Protein AF-A0A7S0CI35-F1 (afdb_monomer)

Organism: NCBI:txid420281

Mean predicted aligned error: 8.07 Å

Sequence (169 aa):
ALWGGDDVQGSVVACDFYNSGALMSLSDEDLTDILTKVLLPSAVPQFSQATLVDSWVAKYPGTVSWFSPGSYTSRPPLEGAGNILPNVKCAGDWVRMGDREHGAKGLCQERAFVSGLEAANSLMKSTKDQGEIVELAQVLPVREDEAQFKLGVEINKAVMKNVPRFWVR

Structure (mmCIF, N/CA/C/O backbone):
data_AF-A0A7S0CI35-F1
#
_entry.id   AF-A0A7S0CI35-F1
#
loop_
_atom_site.group_PDB
_atom_site.id
_atom_site.type_symbol
_atom_site.label_atom_id
_atom_site.label_alt_id
_atom_site.label_comp_id
_atom_site.label_asym_id
_atom_site.label_entity_id
_atom_site.label_seq_id
_atom_site.pdbx_PDB_ins_code
_atom_site.Cartn_x
_atom_site.Cartn_y
_atom_site.Cartn_z
_atom_site.occupancy
_atom_site.B_iso_or_equiv
_atom_site.auth_seq_id
_atom_site.auth_comp_id
_atom_site.auth_asym_id
_atom_site.auth_atom_id
_atom_site.pdbx_PDB_model_num
ATOM 1 N N . ALA A 1 1 ? 0.115 25.312 19.590 1.00 60.22 1 ALA A N 1
ATOM 2 C CA . ALA A 1 1 ? -0.700 24.195 20.118 1.00 60.22 1 ALA A CA 1
ATOM 3 C C . ALA A 1 1 ? -1.596 23.667 18.999 1.00 60.22 1 ALA A C 1
ATOM 5 O O . ALA A 1 1 ? -1.841 24.431 18.073 1.00 60.22 1 ALA A O 1
ATOM 6 N N . LEU A 1 2 ? -2.062 22.410 19.072 1.00 61.78 2 LEU A N 1
ATOM 7 C CA . LEU A 1 2 ? -2.890 21.751 18.039 1.00 61.78 2 LEU A CA 1
ATOM 8 C C . LEU A 1 2 ? -4.119 22.580 17.613 1.00 61.78 2 LEU A C 1
ATOM 10 O O . LEU A 1 2 ? -4.512 22.528 16.457 1.00 61.78 2 LEU A O 1
ATOM 14 N N . TRP A 1 3 ? -4.659 23.390 18.526 1.00 69.94 3 TRP A N 1
ATOM 15 C CA . TRP A 1 3 ? -5.901 24.147 18.341 1.00 69.94 3 TRP A CA 1
ATOM 16 C C . TRP A 1 3 ? -5.711 25.656 18.172 1.00 69.94 3 TRP A C 1
ATOM 18 O O . TRP A 1 3 ? -6.629 26.414 18.425 1.00 69.94 3 TRP A O 1
ATOM 28 N N . GLY A 1 4 ? -4.517 26.133 17.805 1.00 73.44 4 GLY A N 1
ATOM 29 C CA . GLY A 1 4 ? -4.339 27.531 17.370 1.00 73.44 4 GLY A CA 1
ATOM 30 C C . GLY A 1 4 ? -4.651 28.650 18.384 1.00 73.44 4 GLY A C 1
ATOM 31 O O . GLY A 1 4 ? -4.486 29.810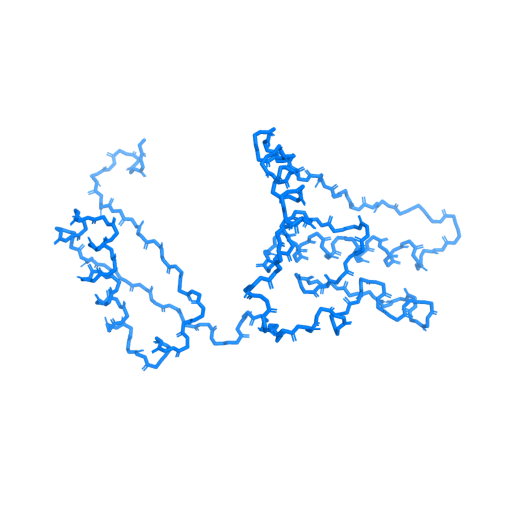 18.029 1.00 73.44 4 GLY A O 1
ATOM 32 N N . GLY A 1 5 ? -5.027 28.336 19.629 1.00 79.88 5 GLY A N 1
ATOM 33 C CA . GLY A 1 5 ? -5.494 29.308 20.628 1.00 79.88 5 GLY A CA 1
ATOM 34 C C . GLY A 1 5 ? -6.986 29.193 20.964 1.00 79.88 5 GLY A C 1
ATOM 35 O O . GLY A 1 5 ? -7.422 29.841 2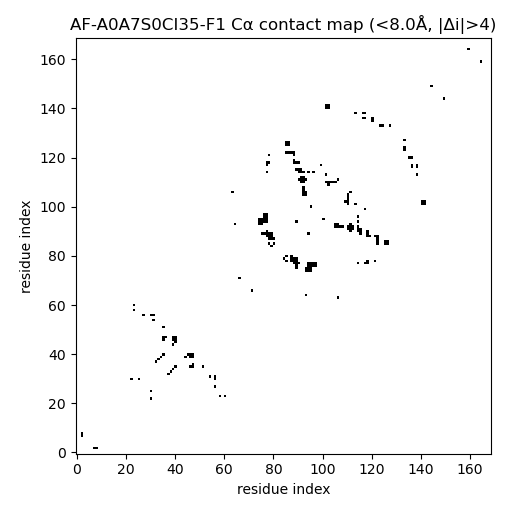1.910 1.00 79.88 5 GLY A O 1
ATOM 36 N N . ASP A 1 6 ? -7.725 28.347 20.244 1.00 79.81 6 ASP A N 1
ATOM 37 C CA . ASP A 1 6 ? -9.127 28.027 20.506 1.00 79.81 6 ASP A CA 1
ATOM 38 C C . ASP A 1 6 ? -9.283 26.963 21.603 1.00 79.81 6 ASP A C 1
ATOM 40 O O . ASP A 1 6 ? -8.341 26.232 21.946 1.00 79.81 6 ASP A O 1
ATOM 44 N N . ASP A 1 7 ? -10.505 26.854 22.130 1.00 81.50 7 ASP A N 1
ATOM 45 C CA . ASP A 1 7 ? -10.882 25.810 23.080 1.00 81.50 7 ASP A CA 1
ATOM 46 C C . ASP A 1 7 ? -10.648 24.421 22.477 1.00 81.50 7 ASP A C 1
ATOM 48 O O . ASP A 1 7 ? -10.981 24.157 21.319 1.00 81.50 7 ASP A O 1
ATOM 52 N N . VAL A 1 8 ? -10.094 23.509 23.279 1.00 79.06 8 VAL A N 1
ATOM 53 C CA . VAL A 1 8 ? -9.801 22.132 22.864 1.00 79.06 8 VAL A CA 1
ATOM 54 C C . VAL A 1 8 ? -11.080 21.446 22.383 1.00 79.06 8 VAL A C 1
ATOM 56 O O . VAL A 1 8 ? -11.951 21.117 23.181 1.00 79.06 8 VAL A O 1
ATOM 59 N N . GLN A 1 9 ? -11.157 21.174 21.080 1.00 75.88 9 GLN A N 1
ATOM 60 C CA . GLN A 1 9 ? -12.319 20.538 20.443 1.00 75.88 9 GLN A CA 1
ATOM 61 C C . GLN A 1 9 ? -12.296 18.999 20.524 1.00 75.88 9 GLN A C 1
ATOM 63 O O . GLN A 1 9 ? -13.171 18.330 19.984 1.00 75.88 9 GLN A O 1
ATOM 68 N N . GLY A 1 10 ? -11.288 18.416 21.184 1.00 84.75 10 GLY A N 1
ATOM 69 C CA . GLY A 1 10 ? -11.111 16.968 21.311 1.00 84.75 10 GLY A CA 1
ATOM 70 C C . GLY A 1 10 ? -9.898 16.456 20.539 1.00 84.75 10 GLY A C 1
ATOM 71 O O . GLY A 1 10 ? -8.809 17.023 20.627 1.00 84.75 10 GLY A O 1
ATOM 72 N N . SER A 1 11 ? -10.038 15.329 19.845 1.00 87.69 11 SER A N 1
ATOM 73 C CA . SER A 1 11 ? -8.985 14.722 19.021 1.00 87.69 11 SER A CA 1
ATOM 74 C C . SER A 1 11 ? -9.609 13.934 17.876 1.00 87.69 11 SER A C 1
ATOM 76 O O . SER A 1 11 ? -10.648 13.307 18.057 1.00 87.69 11 SER A O 1
ATOM 78 N N . VAL A 1 12 ? -8.956 13.948 16.714 1.00 90.44 12 VAL A N 1
ATOM 79 C CA . VAL A 1 12 ? -9.351 13.126 15.564 1.00 90.44 12 VAL A CA 1
ATOM 80 C C . VAL A 1 12 ? -8.559 11.827 15.604 1.00 90.44 12 VAL A C 1
ATOM 82 O O . VAL A 1 12 ? -7.332 11.846 15.704 1.00 90.44 12 VAL A O 1
ATOM 85 N N . VAL A 1 13 ? -9.264 10.702 15.517 1.00 92.19 13 VAL A N 1
ATOM 86 C CA . VAL A 1 13 ? -8.667 9.367 15.448 1.00 92.19 13 VAL A CA 1
ATOM 87 C C . VAL A 1 13 ? -8.934 8.795 14.061 1.00 92.19 13 VAL A C 1
ATOM 89 O O . VAL A 1 13 ? -10.082 8.713 13.638 1.00 92.19 13 VAL A O 1
ATOM 92 N N . ALA A 1 14 ? -7.872 8.394 13.365 1.00 93.31 14 ALA A N 1
ATOM 93 C CA . ALA A 1 14 ? -7.951 7.681 12.093 1.00 93.31 14 ALA A CA 1
ATOM 94 C C . ALA A 1 14 ? -7.507 6.230 12.300 1.00 93.31 14 ALA A C 1
ATOM 96 O O . ALA A 1 14 ? -6.500 5.978 12.966 1.00 93.31 14 ALA A O 1
ATOM 97 N N . CYS A 1 15 ? -8.263 5.276 11.759 1.00 92.81 15 CYS A N 1
ATOM 98 C CA . CYS A 1 15 ? -7.978 3.849 11.879 1.00 92.81 15 CYS A CA 1
ATOM 99 C C . CYS A 1 15 ? -8.227 3.141 10.549 1.00 92.81 15 CYS A C 1
ATOM 101 O O . CYS A 1 15 ? -9.323 3.225 9.997 1.00 92.81 15 CYS A O 1
ATOM 103 N N . ASP A 1 16 ? -7.224 2.392 10.093 1.00 92.06 16 ASP A N 1
ATOM 104 C CA . ASP A 1 16 ? -7.288 1.615 8.859 1.00 92.06 16 ASP A CA 1
ATOM 105 C C . ASP A 1 16 ? -7.420 0.123 9.171 1.00 92.06 16 ASP A C 1
ATOM 107 O O . ASP A 1 16 ? -6.578 -0.471 9.852 1.00 92.06 16 ASP A O 1
ATOM 111 N N . PHE A 1 17 ? -8.458 -0.508 8.622 1.00 90.69 17 PHE A N 1
ATOM 112 C CA . PHE A 1 17 ? -8.667 -1.949 8.724 1.00 90.69 17 PHE A CA 1
ATOM 113 C C . PHE A 1 17 ? -8.182 -2.659 7.459 1.00 90.69 17 PHE A C 1
ATOM 115 O O . PHE A 1 17 ? -8.864 -2.675 6.432 1.00 90.69 17 PHE A O 1
ATOM 122 N N . TYR A 1 18 ? -7.013 -3.294 7.546 1.00 86.94 18 TYR A N 1
ATOM 123 C CA . TYR A 1 18 ? -6.487 -4.160 6.489 1.00 86.94 18 TYR A CA 1
ATOM 124 C C . TYR A 1 18 ? -7.084 -5.566 6.584 1.00 86.94 18 TYR A C 1
ATOM 126 O O . TYR A 1 18 ? -7.393 -6.045 7.673 1.00 86.94 18 TYR A O 1
ATOM 134 N N . ASN A 1 19 ? -7.229 -6.244 5.440 1.00 85.00 19 ASN A N 1
ATOM 135 C CA . ASN A 1 19 ? -7.866 -7.566 5.363 1.00 85.00 19 ASN A CA 1
ATOM 136 C C . ASN A 1 19 ? -9.277 -7.592 6.000 1.00 85.00 19 ASN A C 1
ATOM 138 O O . ASN A 1 19 ? -9.681 -8.537 6.675 1.00 85.00 19 ASN A O 1
ATOM 142 N N . SER A 1 20 ? -10.040 -6.523 5.786 1.00 89.38 20 SER A N 1
ATOM 143 C CA . SER A 1 20 ? -11.314 -6.243 6.452 1.00 89.38 20 SER A CA 1
ATOM 144 C C . SER A 1 20 ? -12.511 -7.006 5.877 1.00 89.38 20 SER A C 1
ATOM 146 O O . SER A 1 20 ? -13.646 -6.597 6.087 1.00 89.38 20 SER A O 1
ATOM 148 N N . GLY A 1 21 ? -12.306 -8.131 5.182 1.00 89.31 21 GLY A N 1
ATOM 149 C CA . GLY A 1 21 ? -13.375 -8.850 4.473 1.00 89.31 21 GLY A CA 1
ATOM 150 C C . GLY A 1 21 ? -14.595 -9.183 5.344 1.00 89.31 21 GLY A C 1
ATOM 151 O O . GLY A 1 21 ? -15.723 -9.031 4.889 1.00 89.31 21 GLY A O 1
ATOM 152 N N . ALA A 1 22 ? -14.377 -9.544 6.613 1.00 90.69 22 ALA A N 1
ATOM 153 C CA . ALA A 1 22 ? -15.449 -9.813 7.579 1.00 90.69 22 ALA A CA 1
ATOM 154 C C . ALA A 1 22 ? -16.182 -8.549 8.078 1.00 90.69 22 ALA A C 1
ATOM 156 O O . ALA A 1 22 ? -17.296 -8.643 8.581 1.00 90.69 22 ALA A O 1
ATOM 157 N N . LEU A 1 23 ? -15.559 -7.377 7.948 1.00 93.25 23 LEU A N 1
ATOM 158 C CA . LEU A 1 23 ? -16.101 -6.081 8.359 1.00 93.25 23 LEU A CA 1
ATOM 159 C C . LEU A 1 23 ? -16.878 -5.394 7.224 1.00 93.25 23 LEU A C 1
ATOM 161 O O . LEU A 1 23 ? -17.750 -4.572 7.483 1.00 93.25 23 LEU A O 1
ATOM 165 N N . MET A 1 24 ? -16.595 -5.734 5.961 1.00 92.75 24 MET A N 1
ATOM 166 C CA . MET A 1 24 ? -17.145 -5.031 4.790 1.00 92.75 24 MET A CA 1
ATOM 167 C C . MET A 1 24 ? -18.674 -5.076 4.686 1.00 92.75 24 MET A C 1
ATOM 169 O O . MET A 1 24 ? -19.264 -4.166 4.106 1.00 92.75 24 MET A O 1
ATOM 173 N N . SER A 1 25 ? -19.315 -6.116 5.226 1.00 94.69 25 SER A N 1
ATOM 174 C CA . SER A 1 25 ? -20.775 -6.272 5.212 1.00 94.69 25 SER A CA 1
ATOM 175 C C . SER A 1 25 ? -21.490 -5.558 6.359 1.00 94.69 25 SER A C 1
ATOM 177 O O . SER A 1 25 ? -22.717 -5.523 6.364 1.00 94.69 25 SER A O 1
ATOM 179 N N . LEU A 1 26 ? -20.754 -5.041 7.345 1.00 96.88 26 LEU A N 1
ATOM 180 C CA . LEU A 1 26 ? -21.334 -4.376 8.509 1.00 96.88 26 LEU A CA 1
ATOM 181 C C . LEU A 1 26 ? -21.799 -2.961 8.159 1.00 96.88 26 LEU A C 1
ATOM 183 O O . LEU A 1 26 ? -21.309 -2.350 7.202 1.00 96.88 26 LEU A O 1
ATOM 187 N N . SER A 1 27 ? -22.747 -2.435 8.934 1.00 97.56 27 SER A N 1
ATOM 188 C CA . SER A 1 27 ? -23.160 -1.037 8.813 1.00 97.56 27 SER A CA 1
ATOM 189 C C . SER A 1 27 ? -22.042 -0.098 9.284 1.00 97.56 27 SER A C 1
ATOM 191 O O . SER A 1 27 ? -21.119 -0.507 9.988 1.00 97.56 27 SER A O 1
ATOM 193 N N . ASP A 1 28 ? -22.091 1.169 8.877 1.00 97.69 28 ASP A N 1
ATOM 194 C CA . ASP A 1 28 ? -21.100 2.155 9.330 1.00 97.69 28 ASP A CA 1
ATOM 195 C C . ASP A 1 28 ? -21.207 2.400 10.846 1.00 97.69 28 ASP A C 1
ATOM 197 O O . ASP A 1 28 ? -20.192 2.624 11.505 1.00 97.69 28 ASP A O 1
ATOM 201 N N . GLU A 1 29 ? -22.413 2.267 11.410 1.00 97.25 29 GLU A N 1
ATOM 202 C CA . GLU A 1 29 ? -22.670 2.320 12.852 1.00 97.25 29 GLU A CA 1
ATOM 203 C C . GLU A 1 29 ? -21.999 1.149 13.581 1.00 97.25 29 GLU A C 1
ATOM 205 O O . GLU A 1 29 ? -21.221 1.379 14.502 1.00 97.25 29 GLU A O 1
ATOM 210 N N . ASP A 1 30 ? -22.190 -0.090 13.113 1.00 97.44 30 ASP A N 1
ATOM 211 C CA . ASP A 1 30 ? -21.546 -1.273 13.705 1.00 97.44 30 ASP A CA 1
ATOM 212 C C . ASP A 1 30 ? -20.015 -1.168 13.664 1.00 97.44 30 ASP A C 1
ATOM 214 O O . ASP A 1 30 ? -19.327 -1.531 14.619 1.00 97.44 30 ASP A O 1
ATOM 218 N N . LEU A 1 31 ? -19.458 -0.665 12.558 1.00 97.19 31 LEU A N 1
ATOM 219 C CA . LEU A 1 31 ? -18.012 -0.472 12.417 1.00 97.19 31 LEU A CA 1
ATOM 220 C C . LEU A 1 31 ? -17.483 0.568 13.399 1.00 97.19 31 LEU A C 1
ATOM 222 O O . LEU A 1 31 ? -16.441 0.365 14.028 1.00 97.19 31 LEU A O 1
ATOM 226 N N . THR A 1 32 ? -18.217 1.664 13.540 1.00 97.00 32 THR A N 1
ATOM 227 C CA . THR A 1 32 ? -17.893 2.738 14.471 1.00 97.00 32 THR A CA 1
ATOM 228 C C . THR A 1 32 ? -17.991 2.253 15.916 1.00 97.00 32 THR A C 1
ATOM 230 O O . THR A 1 32 ? -17.107 2.542 16.724 1.00 97.00 32 THR A O 1
ATOM 233 N N . ASP A 1 33 ? -18.993 1.442 16.239 1.00 96.50 33 ASP A N 1
ATOM 234 C CA . ASP A 1 33 ? -19.166 0.821 17.549 1.00 96.50 33 ASP A CA 1
ATOM 235 C C . ASP A 1 33 ? -18.050 -0.172 17.871 1.00 96.50 33 ASP A C 1
ATOM 237 O O . ASP A 1 33 ? -17.468 -0.119 18.954 1.00 96.50 33 ASP A O 1
ATOM 241 N N . ILE A 1 34 ? -17.686 -1.044 16.930 1.00 96.19 34 ILE A N 1
ATOM 242 C CA . ILE A 1 34 ? -16.548 -1.957 17.091 1.00 96.19 34 ILE A CA 1
ATOM 243 C C . ILE A 1 34 ? -15.269 -1.163 17.366 1.00 96.19 34 ILE A C 1
ATOM 245 O O . ILE A 1 34 ? -14.520 -1.491 18.291 1.00 96.19 34 ILE A O 1
ATOM 249 N N . LEU A 1 35 ? -15.016 -0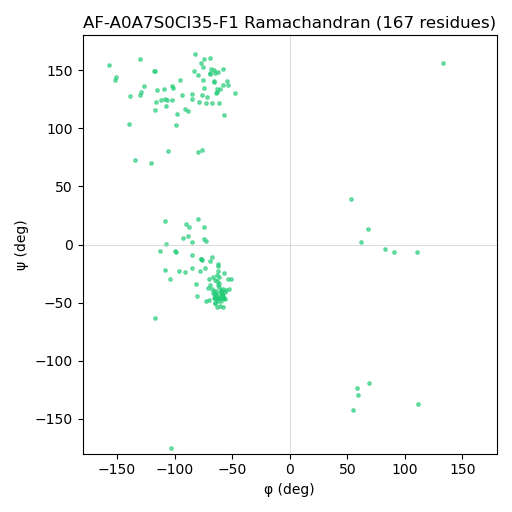.098 16.602 1.00 95.81 35 LEU A N 1
ATOM 250 C CA . LEU A 1 35 ? -13.831 0.728 16.794 1.00 95.81 35 LEU A CA 1
ATOM 251 C C . LEU A 1 35 ? -13.837 1.408 18.171 1.00 95.81 35 LEU A C 1
ATOM 253 O O . LEU A 1 35 ? -12.879 1.270 18.931 1.00 95.81 35 LEU A O 1
ATOM 257 N N . THR A 1 36 ? -14.912 2.122 18.501 1.00 95.88 36 THR A N 1
ATOM 258 C CA . THR A 1 36 ? -14.973 3.018 19.667 1.00 95.88 36 THR A CA 1
ATOM 259 C C . THR A 1 36 ? -15.261 2.302 20.981 1.00 95.88 36 THR A C 1
ATOM 261 O O . THR A 1 36 ? -14.718 2.694 22.012 1.00 95.88 36 THR A O 1
ATOM 264 N N . LYS A 1 37 ? -16.067 1.236 20.969 1.00 96.31 37 LYS A N 1
ATOM 265 C CA . LYS A 1 37 ? -16.490 0.515 22.181 1.00 96.31 37 LYS A CA 1
ATOM 266 C C . LYS A 1 37 ? -15.626 -0.706 22.481 1.00 96.31 37 LYS A C 1
ATOM 268 O O . LYS A 1 37 ? -15.582 -1.135 23.631 1.00 96.31 37 LYS A O 1
ATOM 273 N N . VAL A 1 38 ? -14.938 -1.266 21.480 1.00 96.06 38 VAL A N 1
ATOM 274 C CA . VAL A 1 38 ? -14.157 -2.504 21.643 1.00 96.06 38 VAL A CA 1
ATOM 275 C C . VAL A 1 38 ? -12.674 -2.271 21.393 1.00 96.06 38 VAL A C 1
ATOM 277 O O . VAL A 1 38 ? -11.866 -2.440 22.306 1.00 96.06 38 VAL A O 1
ATOM 280 N N . LEU A 1 39 ? -12.291 -1.886 20.176 1.00 95.94 39 LEU A N 1
ATOM 281 C CA . LEU A 1 39 ? -10.888 -1.913 19.760 1.00 95.94 39 LEU A CA 1
ATOM 282 C C . LEU A 1 39 ? -10.050 -0.812 20.410 1.00 95.94 39 LEU A C 1
ATOM 284 O O . LEU A 1 39 ? -8.993 -1.109 20.969 1.00 95.94 39 LEU A O 1
ATOM 288 N N . LEU A 1 40 ? -10.523 0.437 20.387 1.00 96.19 40 LEU A N 1
ATOM 289 C CA . LEU A 1 40 ? -9.804 1.557 20.996 1.00 96.19 40 LEU A CA 1
ATOM 290 C C . LEU A 1 40 ? -9.640 1.380 22.515 1.00 96.19 40 LEU A C 1
ATOM 292 O O . LEU A 1 40 ? -8.500 1.467 22.974 1.00 96.19 40 LEU A O 1
ATOM 296 N N . PRO A 1 41 ? -10.687 1.042 23.299 1.00 96.94 41 PRO A N 1
ATOM 297 C CA . PRO A 1 41 ? -10.526 0.771 24.728 1.00 96.94 41 PRO A CA 1
ATOM 298 C C . PRO A 1 41 ? -9.633 -0.440 25.026 1.00 96.94 41 PRO A C 1
ATOM 300 O O . PRO A 1 41 ? -8.937 -0.450 26.037 1.00 96.94 41 PRO A O 1
ATOM 303 N N . SER A 1 42 ? -9.617 -1.454 24.152 1.00 96.88 42 SER A N 1
ATOM 304 C CA . SER A 1 42 ? -8.736 -2.620 24.321 1.00 96.88 42 SER A CA 1
ATOM 305 C C . SER A 1 42 ? -7.260 -2.273 24.114 1.00 96.88 42 SER A C 1
ATOM 307 O O . SER A 1 42 ? -6.400 -2.842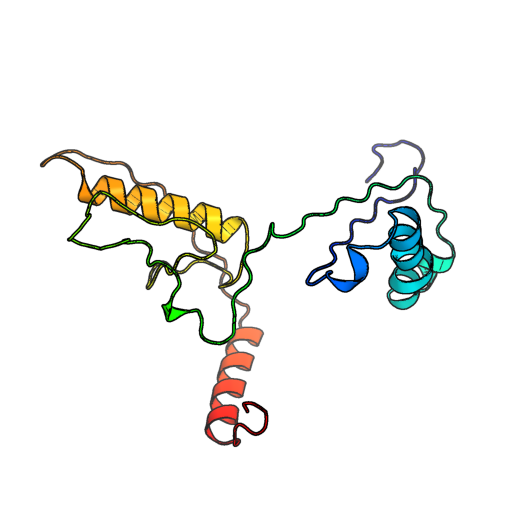 24.782 1.00 96.88 42 SER A O 1
ATOM 309 N N . ALA A 1 43 ? -6.954 -1.352 23.195 1.00 95.31 43 ALA A N 1
ATOM 310 C CA . ALA A 1 43 ? -5.589 -0.901 22.939 1.00 95.31 43 ALA A CA 1
ATOM 311 C C . ALA A 1 43 ? -5.118 0.138 23.970 1.00 95.31 43 ALA A C 1
ATOM 313 O O . ALA A 1 43 ? -3.992 0.061 24.461 1.00 95.31 43 ALA A O 1
ATOM 314 N N . VAL A 1 44 ? -5.977 1.107 24.296 1.00 95.88 44 VAL A N 1
ATOM 315 C CA . VAL A 1 44 ? -5.717 2.177 25.265 1.00 95.88 44 VAL A CA 1
ATOM 316 C C . VAL A 1 44 ? -6.989 2.401 26.101 1.00 95.88 44 VAL A C 1
ATOM 318 O O . VAL A 1 44 ? -7.929 3.043 25.623 1.00 95.88 44 VAL A O 1
ATOM 321 N N . PRO A 1 45 ? -7.036 1.915 27.360 1.00 97.06 45 PRO A N 1
ATOM 322 C CA . PRO A 1 45 ? -8.254 1.901 28.182 1.00 97.06 45 PRO A CA 1
ATOM 323 C C . PRO A 1 45 ? -8.963 3.248 28.346 1.00 97.06 45 PRO A C 1
ATOM 325 O O . PRO A 1 45 ? -10.181 3.293 28.478 1.00 97.06 45 PRO A O 1
ATOM 328 N N . GLN A 1 46 ? -8.229 4.359 28.300 1.00 95.12 46 GLN A N 1
ATOM 329 C CA . GLN A 1 46 ? -8.764 5.713 28.444 1.00 95.12 46 GLN A CA 1
ATOM 330 C C . GLN A 1 46 ? -9.765 6.089 27.341 1.00 95.12 46 GLN A C 1
ATOM 332 O O . GLN A 1 46 ? -10.623 6.939 27.579 1.00 95.12 46 GLN A O 1
ATOM 337 N N . PHE A 1 47 ? -9.721 5.435 26.173 1.00 95.31 47 PHE A N 1
ATOM 338 C CA . PHE A 1 47 ? -10.738 5.637 25.136 1.00 95.31 47 PHE A CA 1
ATOM 339 C C . PHE A 1 47 ? -12.140 5.222 25.582 1.00 95.31 47 PHE A C 1
ATOM 341 O O . PHE A 1 47 ? -13.105 5.716 25.011 1.00 95.31 47 PHE A O 1
ATOM 348 N N . SER A 1 48 ? -12.287 4.410 26.637 1.00 95.38 48 SER A N 1
ATOM 349 C CA . SER A 1 48 ? -13.606 4.089 27.196 1.00 95.38 48 SER A CA 1
ATOM 350 C C . SER A 1 48 ? -14.350 5.315 27.744 1.00 95.38 48 SER A C 1
ATOM 352 O O . SER A 1 48 ? -15.542 5.226 28.014 1.00 95.38 48 SER A O 1
ATOM 354 N N . GLN A 1 49 ? -13.641 6.424 27.985 1.00 94.19 49 GLN A N 1
ATOM 355 C CA . GLN A 1 49 ? -14.197 7.687 28.481 1.00 94.19 49 GLN A CA 1
ATOM 356 C C . GLN A 1 49 ? -14.423 8.707 27.355 1.00 94.19 49 GLN A C 1
ATOM 358 O O . GLN A 1 49 ? -14.941 9.795 27.604 1.00 94.19 49 GLN A O 1
ATOM 363 N N . ALA A 1 50 ? -13.998 8.398 26.126 1.00 93.00 50 ALA A N 1
ATOM 364 C CA . ALA A 1 50 ? -14.163 9.294 24.993 1.00 93.00 50 ALA A CA 1
ATOM 365 C C . ALA A 1 50 ? -15.622 9.291 24.517 1.00 93.00 50 ALA A C 1
ATOM 367 O O . ALA A 1 50 ? -16.280 8.253 24.478 1.00 93.00 50 ALA A O 1
ATOM 368 N N . THR A 1 51 ? -16.120 10.463 24.126 1.00 92.50 51 THR A N 1
ATOM 369 C CA . THR A 1 51 ? -17.428 10.604 23.477 1.00 92.50 51 THR A CA 1
ATOM 370 C C . THR A 1 51 ? -17.211 10.796 21.985 1.00 92.50 51 THR A C 1
ATOM 372 O O . THR A 1 51 ? -16.483 11.702 21.579 1.00 92.50 51 THR A O 1
ATOM 375 N N . LEU A 1 52 ? -17.831 9.944 21.171 1.00 92.88 52 LEU A N 1
ATOM 376 C CA . LEU A 1 52 ? -17.841 10.122 19.726 1.00 92.88 52 LEU A CA 1
ATOM 377 C C . LEU A 1 52 ? -18.777 11.281 19.371 1.00 92.88 52 LEU A C 1
ATOM 379 O O . LEU A 1 52 ? -19.958 11.245 19.706 1.00 92.88 52 LEU A O 1
ATOM 383 N N . VAL A 1 53 ? -18.235 12.297 18.704 1.00 92.94 53 VAL A N 1
ATOM 384 C CA . VAL A 1 53 ? -18.985 13.495 18.290 1.00 92.94 53 VAL A CA 1
ATOM 385 C C . VAL A 1 53 ? -19.322 13.499 16.801 1.00 92.94 53 VAL A C 1
ATOM 387 O O . VAL A 1 53 ? -20.337 14.067 16.415 1.00 92.94 53 VAL A O 1
ATOM 390 N N . ASP A 1 54 ? -18.485 12.864 15.981 1.00 93.00 54 ASP A N 1
ATOM 391 C CA . ASP A 1 54 ? -18.656 12.726 14.537 1.00 93.00 54 ASP A CA 1
ATOM 392 C C . ASP A 1 54 ? -17.856 11.513 14.037 1.00 93.00 54 ASP A C 1
ATOM 394 O O . ASP A 1 54 ? -16.875 11.104 14.668 1.00 93.00 54 ASP A O 1
ATOM 398 N N . SER A 1 55 ? -18.273 10.933 12.913 1.00 95.00 55 SER A N 1
ATOM 399 C CA . SER A 1 55 ? -17.620 9.774 12.307 1.00 95.00 55 SER A CA 1
ATOM 400 C C . SER A 1 55 ? -17.816 9.737 10.799 1.00 95.00 55 SER A C 1
ATOM 402 O O . SER A 1 55 ? -18.916 9.957 10.297 1.00 95.00 55 SER A O 1
ATOM 404 N N . TRP A 1 56 ? -16.768 9.330 10.087 1.00 96.31 56 TRP A N 1
ATOM 405 C CA . TRP A 1 56 ? -16.837 9.023 8.667 1.00 96.31 56 TRP A CA 1
ATOM 406 C C . TRP A 1 56 ? -16.200 7.663 8.396 1.00 96.31 56 TRP A C 1
ATOM 408 O O . TRP A 1 56 ? -15.070 7.403 8.809 1.00 96.31 56 TRP A O 1
ATOM 418 N N . VAL A 1 57 ? -16.933 6.800 7.695 1.00 96.69 57 VAL A N 1
ATOM 419 C CA . VAL A 1 57 ? -16.489 5.456 7.326 1.00 96.69 57 VAL A CA 1
ATOM 420 C C . VAL A 1 57 ? -16.380 5.378 5.812 1.00 96.69 57 VAL A C 1
ATOM 422 O O . VAL A 1 57 ? -17.295 5.762 5.087 1.00 96.69 57 VAL A O 1
ATOM 425 N N . ALA A 1 58 ? -15.265 4.835 5.329 1.00 95.25 58 ALA A N 1
ATOM 426 C CA . ALA A 1 58 ? -15.085 4.537 3.919 1.00 95.25 58 ALA A CA 1
ATOM 427 C C . ALA A 1 58 ? -14.683 3.084 3.701 1.00 95.25 58 ALA A C 1
ATOM 429 O O . ALA A 1 58 ? -13.830 2.532 4.397 1.00 95.25 58 ALA A O 1
ATOM 430 N N . LYS A 1 59 ? -15.318 2.468 2.702 1.00 94.50 59 LYS A N 1
ATOM 431 C CA . LYS A 1 59 ? -15.153 1.060 2.347 1.00 94.50 59 LYS A CA 1
ATOM 432 C C . LYS A 1 59 ? -14.566 0.972 0.951 1.00 94.50 59 LYS A C 1
ATOM 434 O O . LYS A 1 59 ? -15.149 1.462 -0.011 1.00 94.50 59 LYS A O 1
ATOM 439 N N . TYR A 1 60 ? -13.425 0.307 0.851 1.00 91.94 60 TYR A N 1
ATOM 440 C CA . TYR A 1 60 ? -12.627 0.256 -0.366 1.00 91.94 60 TYR A CA 1
ATOM 441 C C . TYR A 1 60 ? -12.454 -1.200 -0.838 1.00 91.94 60 TYR A C 1
ATOM 443 O O . TYR A 1 60 ? -11.366 -1.768 -0.720 1.00 91.94 60 TYR A O 1
ATOM 451 N N . PRO A 1 61 ? -13.525 -1.860 -1.329 1.00 89.38 61 PRO A N 1
ATOM 452 C CA . PRO A 1 61 ? -13.424 -3.236 -1.802 1.00 89.38 61 PRO A CA 1
ATOM 453 C C . PRO A 1 61 ? -12.504 -3.314 -3.025 1.00 89.38 61 PRO A C 1
ATOM 455 O O . PRO A 1 61 ? -12.661 -2.559 -3.980 1.00 89.38 61 PRO A O 1
ATOM 458 N N . GLY A 1 62 ? -11.548 -4.245 -3.002 1.00 85.19 62 GLY A N 1
ATOM 459 C CA . GLY A 1 62 ? -10.668 -4.515 -4.144 1.00 85.19 62 GLY A CA 1
ATOM 460 C C . GLY A 1 62 ? -9.684 -3.394 -4.499 1.00 85.19 62 GLY A C 1
ATOM 461 O O . GLY A 1 62 ? -9.095 -3.441 -5.573 1.00 85.19 62 GLY A O 1
ATOM 462 N N . THR A 1 63 ? -9.487 -2.396 -3.634 1.00 83.25 63 THR A N 1
ATOM 463 C CA . THR A 1 63 ? -8.559 -1.282 -3.911 1.00 83.25 63 THR A CA 1
ATOM 464 C C . THR A 1 63 ? -7.097 -1.638 -3.698 1.00 83.25 63 THR A C 1
ATOM 466 O O . THR A 1 63 ? -6.220 -1.005 -4.279 1.00 83.25 63 THR A O 1
ATOM 469 N N . VAL A 1 64 ? -6.825 -2.661 -2.890 1.00 78.88 64 VAL A N 1
ATOM 470 C CA . VAL A 1 64 ? -5.483 -3.208 -2.705 1.00 78.88 64 VAL A CA 1
ATOM 471 C C . VAL A 1 64 ? -5.331 -4.483 -3.522 1.00 78.88 64 VAL A C 1
ATOM 473 O O . VAL A 1 64 ? -6.200 -5.358 -3.511 1.00 78.88 64 VAL A O 1
ATOM 476 N N . SER A 1 65 ? -4.208 -4.597 -4.229 1.00 79.19 65 SER A N 1
ATOM 477 C CA . SER A 1 65 ? -3.881 -5.805 -4.984 1.00 79.19 65 SER A CA 1
ATOM 478 C C . SER A 1 65 ? -3.617 -6.964 -4.026 1.00 79.19 65 SER A C 1
ATOM 480 O O . SER A 1 65 ? -2.717 -6.902 -3.190 1.00 79.19 65 SER A O 1
ATOM 482 N N . TRP A 1 66 ? -4.384 -8.042 -4.162 1.00 77.25 66 TRP A N 1
ATOM 483 C CA . TRP A 1 66 ? -4.148 -9.274 -3.418 1.00 77.25 66 TRP A CA 1
ATOM 484 C C . TRP A 1 66 ? -3.111 -10.138 -4.132 1.00 77.25 66 TRP A C 1
ATOM 486 O O . TRP A 1 66 ? -3.243 -10.434 -5.319 1.00 77.25 66 TRP A O 1
ATOM 496 N N . PHE A 1 67 ? -2.096 -10.588 -3.396 1.00 82.75 67 PHE A N 1
ATOM 497 C CA . PHE A 1 67 ? -1.109 -11.538 -3.902 1.00 82.75 67 PHE A CA 1
ATOM 498 C C . PHE A 1 67 ? -1.328 -12.896 -3.260 1.00 82.75 67 PHE A C 1
ATOM 500 O O . PHE A 1 67 ? -1.220 -13.042 -2.042 1.00 82.75 67 PHE A O 1
ATOM 507 N N . SER A 1 68 ? -1.607 -13.903 -4.082 1.00 85.25 68 SER A N 1
ATOM 508 C CA . SER A 1 68 ? -1.597 -15.279 -3.609 1.00 85.25 68 SER A CA 1
ATOM 509 C C . SER A 1 68 ? -0.160 -15.707 -3.277 1.00 85.25 68 SER A C 1
ATOM 511 O O . SER A 1 68 ? 0.792 -15.237 -3.914 1.00 85.25 68 SER A O 1
ATOM 513 N N . PRO A 1 69 ? 0.037 -16.632 -2.323 1.00 86.81 69 PRO A N 1
ATOM 514 C CA . PRO A 1 69 ? 1.345 -17.230 -2.089 1.00 86.81 69 PRO A CA 1
ATOM 515 C C . PRO A 1 69 ? 1.993 -17.693 -3.404 1.00 86.81 69 PRO A C 1
ATOM 517 O O . PRO A 1 69 ? 1.356 -18.341 -4.232 1.00 86.81 69 PRO A O 1
ATOM 520 N N . GLY A 1 70 ? 3.252 -17.304 -3.622 1.00 87.12 70 GLY A N 1
ATOM 521 C CA . GLY A 1 70 ? 4.007 -17.645 -4.833 1.00 87.12 70 GLY A CA 1
ATOM 522 C C . GLY A 1 70 ? 3.761 -16.757 -6.062 1.00 87.12 70 GLY A C 1
ATOM 523 O O . GLY A 1 70 ? 4.484 -16.904 -7.042 1.00 87.12 70 GLY A O 1
ATOM 524 N N . SER A 1 71 ? 2.842 -15.783 -6.030 1.00 88.81 71 SER A N 1
ATOM 525 C CA . SER A 1 71 ? 2.522 -14.951 -7.208 1.00 88.81 71 SER A CA 1
ATOM 526 C C . SER A 1 71 ? 3.596 -13.918 -7.584 1.00 88.81 71 SER A C 1
ATOM 528 O O . SER A 1 71 ? 3.398 -13.126 -8.506 1.00 88.81 71 SER A O 1
ATOM 530 N N . TYR A 1 72 ? 4.730 -13.884 -6.878 1.00 88.38 72 TYR A N 1
ATOM 531 C CA . TYR A 1 72 ? 5.787 -12.899 -7.111 1.00 88.38 72 TYR A CA 1
ATOM 532 C C . TYR A 1 72 ? 6.323 -12.952 -8.545 1.00 88.38 72 TYR A C 1
ATOM 534 O O . TYR A 1 72 ? 6.516 -11.911 -9.167 1.00 88.38 72 TYR A O 1
ATOM 542 N N . THR A 1 73 ? 6.529 -14.151 -9.093 1.00 90.25 73 THR A N 1
ATOM 543 C CA . THR A 1 73 ? 7.027 -14.337 -10.465 1.00 90.25 73 THR A CA 1
ATOM 544 C C . THR A 1 73 ? 6.032 -13.860 -11.521 1.00 90.25 73 THR A C 1
ATOM 546 O O . THR A 1 73 ? 6.456 -13.399 -12.578 1.00 90.25 73 THR A O 1
ATOM 549 N N . SER A 1 74 ? 4.733 -13.894 -11.210 1.00 90.50 74 SER A N 1
ATOM 550 C CA . SER A 1 74 ? 3.656 -13.413 -12.080 1.00 90.50 74 SER A CA 1
ATOM 551 C C . SER A 1 74 ? 3.533 -11.888 -12.113 1.00 90.50 74 SER A C 1
ATOM 553 O O . SER A 1 74 ? 2.852 -11.351 -12.982 1.00 90.50 74 SER A O 1
ATOM 555 N N . ARG A 1 75 ? 4.178 -11.166 -11.187 1.00 90.94 75 ARG A N 1
ATOM 556 C CA . ARG A 1 75 ? 4.186 -9.697 -11.201 1.00 90.94 75 ARG A CA 1
ATOM 557 C C . ARG A 1 75 ? 4.931 -9.184 -12.442 1.00 90.94 75 ARG A C 1
ATOM 559 O O . ARG A 1 75 ? 5.983 -9.740 -12.780 1.00 90.94 75 ARG A O 1
ATOM 566 N N . PRO A 1 76 ? 4.467 -8.113 -13.100 1.00 92.81 76 PRO A N 1
ATOM 567 C CA . PRO A 1 76 ? 5.148 -7.563 -14.264 1.00 92.81 76 PRO A CA 1
ATOM 568 C C . PRO A 1 76 ? 6.518 -6.979 -13.872 1.00 92.81 76 PRO A C 1
ATOM 570 O O . PRO A 1 76 ? 6.645 -6.361 -12.808 1.00 92.81 76 PRO A O 1
ATOM 573 N N . PRO A 1 77 ? 7.566 -7.180 -14.687 1.00 94.94 77 PRO A N 1
ATOM 574 C CA . PRO A 1 77 ? 8.825 -6.464 -14.526 1.00 94.94 77 PRO A CA 1
ATOM 575 C C . PRO A 1 77 ? 8.685 -5.022 -15.032 1.00 94.94 77 PRO A C 1
ATOM 577 O O . PRO A 1 77 ? 7.908 -4.755 -15.945 1.00 94.94 77 PRO A O 1
ATOM 580 N N . LEU A 1 78 ? 9.476 -4.100 -14.483 1.00 95.88 78 LEU A N 1
ATOM 581 C CA . LEU A 1 78 ? 9.473 -2.688 -14.890 1.00 95.88 78 LEU A CA 1
ATOM 582 C C . LEU A 1 78 ? 9.717 -2.514 -16.395 1.00 95.88 78 LEU A C 1
ATOM 584 O O . LEU A 1 78 ? 9.055 -1.716 -17.050 1.00 95.88 78 LEU A O 1
ATOM 588 N N . GLU A 1 79 ? 10.608 -3.324 -16.963 1.00 95.62 79 GLU A N 1
ATOM 589 C CA . GLU A 1 79 ? 10.934 -3.307 -18.394 1.00 95.62 79 GLU A CA 1
ATOM 590 C C . GLU A 1 79 ? 9.854 -3.932 -19.298 1.00 95.62 79 GLU A C 1
ATOM 592 O O . GLU A 1 79 ? 10.077 -4.064 -20.498 1.00 95.62 79 GLU A O 1
ATOM 597 N N . GLY A 1 80 ? 8.700 -4.342 -18.758 1.00 91.88 80 GLY A N 1
ATOM 598 C CA . GLY A 1 80 ? 7.615 -4.934 -19.540 1.00 91.88 80 GLY A CA 1
ATOM 599 C C . GLY A 1 80 ? 8.066 -6.191 -20.291 1.00 91.88 80 GLY A C 1
ATOM 600 O O . GLY A 1 80 ? 8.581 -7.135 -19.692 1.00 91.88 80 GLY A O 1
ATOM 601 N N . ALA A 1 81 ? 7.895 -6.202 -21.615 1.00 90.50 81 ALA A N 1
ATOM 602 C CA . ALA A 1 81 ? 8.369 -7.286 -22.485 1.00 90.50 81 ALA A CA 1
ATOM 603 C C . ALA A 1 81 ? 9.829 -7.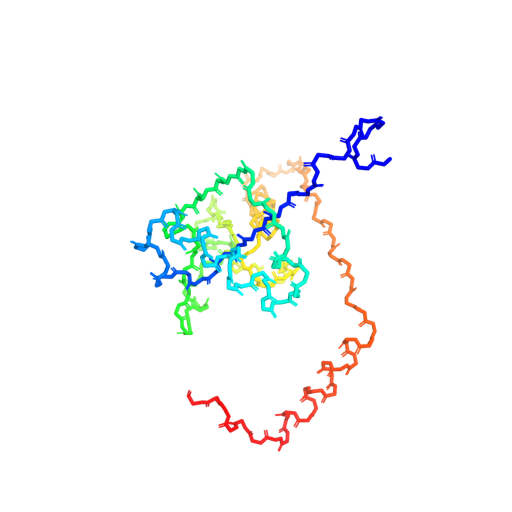09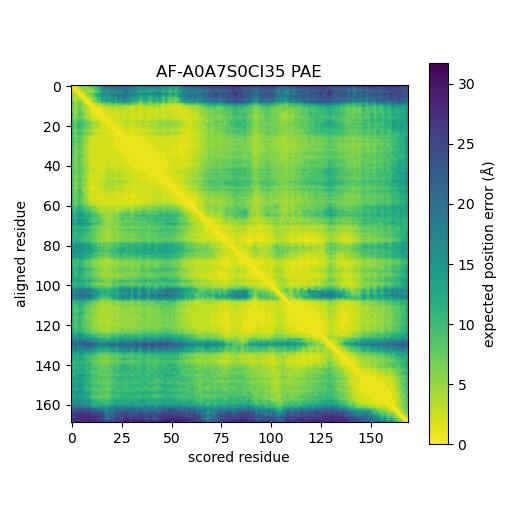7 -22.965 1.00 90.50 81 ALA A C 1
ATOM 605 O O . ALA A 1 81 ? 10.265 -7.748 -23.917 1.00 90.50 81 ALA A O 1
ATOM 606 N N . GLY A 1 82 ? 10.590 -6.198 -22.332 1.00 87.94 82 GLY A N 1
ATOM 607 C CA . GLY A 1 82 ? 11.980 -5.906 -22.673 1.00 87.94 82 GLY A CA 1
ATOM 608 C C . GLY A 1 82 ? 12.119 -5.421 -24.115 1.00 87.94 82 GLY A C 1
ATOM 609 O O . GLY A 1 82 ? 11.390 -4.540 -24.561 1.00 87.94 82 GLY A O 1
ATOM 610 N N . ASN A 1 83 ? 13.032 -6.033 -24.869 1.00 85.69 83 ASN A N 1
ATOM 611 C CA . ASN A 1 83 ? 13.319 -5.647 -26.255 1.00 85.69 83 ASN A CA 1
ATOM 612 C C . ASN A 1 83 ? 12.185 -5.966 -27.242 1.00 85.69 83 ASN A C 1
ATOM 614 O O . ASN A 1 83 ? 12.219 -5.475 -28.365 1.00 85.69 83 ASN A O 1
ATOM 618 N N . ILE A 1 84 ? 11.200 -6.786 -26.855 1.00 91.88 84 ILE A N 1
ATOM 619 C CA . ILE A 1 84 ? 10.046 -7.090 -27.715 1.00 91.88 84 ILE A CA 1
ATOM 620 C C . ILE A 1 84 ? 9.136 -5.860 -27.824 1.00 91.88 84 ILE A C 1
ATOM 622 O O . ILE A 1 84 ? 8.605 -5.583 -28.895 1.00 91.88 84 ILE A O 1
ATOM 626 N N . LEU A 1 85 ? 8.981 -5.109 -26.727 1.00 90.62 85 LEU A N 1
ATOM 627 C CA . LEU A 1 85 ? 8.192 -3.877 -26.655 1.00 90.62 85 LEU A CA 1
ATOM 628 C C . LEU A 1 85 ? 8.998 -2.802 -25.907 1.00 90.62 85 LEU A C 1
ATOM 630 O O . LEU A 1 85 ? 8.695 -2.497 -24.751 1.00 90.62 85 LEU A O 1
ATOM 634 N N . PRO A 1 86 ? 10.046 -2.231 -26.531 1.00 88.56 86 PRO A N 1
ATOM 635 C CA . PRO A 1 86 ? 10.983 -1.339 -25.845 1.00 88.56 86 PRO A CA 1
ATOM 636 C C . PRO A 1 86 ? 10.317 -0.054 -25.332 1.00 88.56 86 PRO A C 1
ATOM 638 O O . PRO A 1 86 ? 10.754 0.507 -24.331 1.00 88.56 86 PRO A O 1
ATOM 641 N N . ASN A 1 87 ? 9.225 0.363 -25.972 1.00 91.94 87 ASN A N 1
ATOM 642 C CA . ASN A 1 87 ? 8.417 1.531 -25.638 1.00 91.94 87 ASN A CA 1
ATOM 643 C C . ASN A 1 87 ? 7.293 1.249 -24.619 1.00 91.94 87 ASN A C 1
ATOM 645 O O . ASN A 1 87 ? 6.458 2.119 -24.380 1.00 91.94 87 ASN A O 1
ATOM 649 N N . VAL A 1 88 ? 7.245 0.053 -24.024 1.00 94.88 88 VAL A N 1
ATOM 650 C CA . VAL A 1 88 ? 6.258 -0.312 -22.999 1.00 94.88 88 VAL A CA 1
ATOM 651 C C . VAL A 1 88 ? 6.978 -0.616 -21.692 1.00 94.88 88 VAL A C 1
ATOM 653 O O . VAL A 1 88 ? 7.731 -1.583 -21.596 1.00 94.88 88 VAL A O 1
ATOM 656 N N . LYS A 1 89 ? 6.718 0.201 -20.668 1.00 96.38 89 LYS A N 1
ATOM 657 C CA . LYS A 1 89 ? 7.228 0.014 -19.303 1.00 96.38 89 LYS A CA 1
ATOM 658 C C . LYS A 1 89 ? 6.067 -0.183 -18.338 1.00 96.38 89 LYS A C 1
ATOM 660 O O . LYS A 1 89 ? 4.978 0.348 -18.549 1.00 96.38 89 LYS A O 1
ATOM 665 N N . CYS A 1 90 ? 6.297 -0.944 -17.278 1.00 96.69 90 C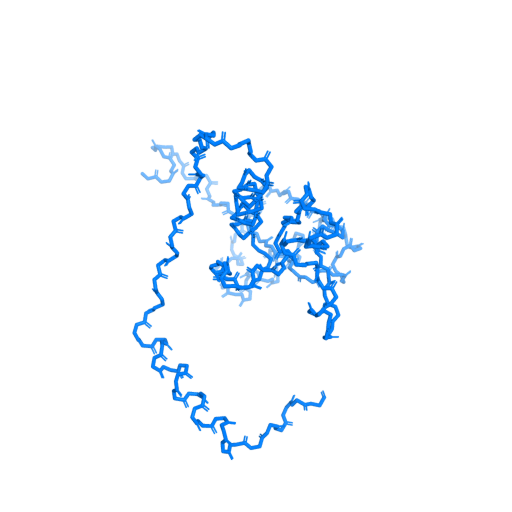YS A N 1
ATOM 666 C CA . CYS A 1 90 ? 5.314 -1.158 -16.224 1.00 96.69 90 CYS A CA 1
ATOM 667 C C . CYS A 1 90 ? 5.659 -0.299 -15.007 1.00 96.69 90 CYS A C 1
ATOM 669 O O . CYS A 1 90 ? 6.809 -0.269 -14.574 1.00 96.69 90 CYS A O 1
ATOM 671 N N . ALA A 1 91 ? 4.645 0.340 -14.427 1.00 95.50 91 ALA A N 1
ATOM 672 C CA . ALA A 1 91 ? 4.730 1.077 -13.169 1.00 95.50 91 ALA A CA 1
ATOM 673 C C . ALA A 1 91 ? 3.600 0.644 -12.220 1.00 95.50 91 ALA A C 1
ATOM 675 O O . ALA A 1 91 ? 2.598 0.070 -12.649 1.00 95.50 91 ALA A O 1
ATOM 676 N N . GLY A 1 92 ? 3.787 0.895 -10.930 1.00 92.19 92 GLY A N 1
ATOM 677 C CA . GLY A 1 92 ? 2.892 0.499 -9.850 1.00 92.19 92 GLY A CA 1
ATOM 678 C C . GLY A 1 92 ? 3.649 -0.136 -8.684 1.00 92.19 92 GLY A C 1
ATOM 679 O O . GLY A 1 92 ? 4.726 -0.715 -8.838 1.00 92.19 92 GLY A O 1
ATOM 680 N N . ASP A 1 93 ? 3.049 -0.085 -7.501 1.00 89.69 93 ASP A N 1
ATOM 681 C CA . ASP A 1 93 ? 3.565 -0.711 -6.276 1.00 89.69 93 ASP A CA 1
ATOM 682 C C . ASP A 1 93 ? 3.790 -2.235 -6.408 1.00 89.69 93 ASP A C 1
ATOM 684 O O . ASP A 1 93 ? 4.649 -2.836 -5.760 1.00 89.69 93 ASP A O 1
ATOM 688 N N . TRP A 1 94 ? 3.078 -2.874 -7.324 1.00 89.38 94 TRP A N 1
ATOM 689 C CA . TRP A 1 94 ? 3.162 -4.293 -7.629 1.00 89.38 94 TRP A CA 1
ATOM 690 C C . TRP A 1 94 ? 4.135 -4.641 -8.767 1.00 89.38 94 TRP A C 1
ATOM 692 O O . TRP A 1 94 ? 4.275 -5.811 -9.123 1.00 89.38 94 TRP A O 1
ATOM 702 N N . VAL A 1 95 ? 4.900 -3.690 -9.299 1.00 92.25 95 VAL A N 1
ATOM 703 C CA . VAL A 1 95 ? 5.932 -3.966 -10.314 1.00 92.25 95 VAL A CA 1
ATOM 704 C C . VAL A 1 95 ? 7.206 -4.521 -9.674 1.00 92.25 95 VAL A C 1
ATOM 706 O O . VAL A 1 95 ? 7.549 -4.169 -8.541 1.00 92.25 95 VAL A O 1
ATOM 709 N N . ARG A 1 96 ? 7.899 -5.427 -10.375 1.00 92.75 96 ARG A N 1
ATOM 710 C CA . ARG A 1 96 ? 9.253 -5.887 -10.022 1.00 92.75 96 ARG A CA 1
ATOM 711 C C . ARG A 1 96 ? 10.286 -4.963 -10.661 1.00 92.75 96 ARG A C 1
ATOM 713 O O . ARG A 1 96 ? 10.397 -4.922 -11.885 1.00 92.75 96 ARG A O 1
ATOM 720 N N . MET A 1 97 ? 11.050 -4.248 -9.842 1.00 92.44 97 MET A N 1
ATOM 721 C CA . MET A 1 97 ? 12.002 -3.227 -10.300 1.00 92.44 97 MET A CA 1
ATOM 722 C C . MET A 1 97 ? 13.453 -3.732 -10.378 1.00 92.44 97 MET A C 1
ATOM 724 O O . MET A 1 97 ? 14.317 -3.039 -10.915 1.00 92.44 97 MET A O 1
ATOM 728 N N . GLY A 1 98 ? 13.723 -4.957 -9.910 1.00 90.56 98 GLY A N 1
ATOM 729 C CA . GLY A 1 98 ? 15.050 -5.580 -9.985 1.00 90.56 98 GLY A CA 1
ATOM 730 C C . GLY A 1 98 ? 16.053 -4.885 -9.064 1.00 90.56 98 GLY A C 1
ATOM 731 O O . GLY A 1 98 ? 15.837 -4.825 -7.860 1.00 90.56 98 GLY A O 1
ATOM 732 N N . ASP A 1 99 ? 17.128 -4.334 -9.619 1.00 89.81 99 ASP A N 1
ATOM 733 C CA . ASP A 1 99 ? 18.119 -3.582 -8.834 1.00 89.81 99 ASP A CA 1
ATOM 734 C C . ASP A 1 99 ? 17.637 -2.166 -8.465 1.00 89.81 99 ASP A C 1
ATOM 736 O O . ASP A 1 99 ? 18.214 -1.523 -7.596 1.00 89.81 99 ASP A O 1
ATOM 740 N N . ARG A 1 100 ? 16.545 -1.694 -9.088 1.00 90.88 100 ARG A N 1
ATOM 741 C CA . ARG A 1 100 ? 15.886 -0.403 -8.798 1.00 90.88 100 ARG A CA 1
ATOM 742 C C . ARG A 1 100 ? 14.796 -0.514 -7.732 1.00 90.88 100 ARG A C 1
ATOM 744 O O . ARG A 1 100 ? 13.898 0.317 -7.651 1.00 90.88 100 ARG A O 1
ATOM 751 N N . GLU A 1 101 ? 14.809 -1.592 -6.958 1.00 88.69 101 GLU A N 1
ATOM 752 C CA . GLU A 1 101 ? 13.892 -1.756 -5.835 1.00 88.69 101 GLU A CA 1
ATOM 753 C C . GLU A 1 101 ? 14.096 -0.631 -4.814 1.00 88.69 101 GLU A C 1
ATOM 755 O O . GLU A 1 101 ? 15.224 -0.294 -4.460 1.00 88.69 101 GLU A O 1
ATOM 760 N N . HIS A 1 102 ? 12.991 -0.044 -4.356 1.00 85.12 102 HIS A N 1
ATOM 761 C CA . HIS A 1 102 ? 13.009 1.175 -3.559 1.00 85.12 102 HIS A CA 1
ATOM 762 C C . HIS A 1 102 ? 12.189 1.018 -2.281 1.00 85.12 102 HIS A C 1
ATOM 764 O O . HIS A 1 102 ? 11.044 0.562 -2.334 1.00 85.12 102 HIS A O 1
ATOM 770 N N . GLY A 1 103 ? 12.783 1.408 -1.151 1.00 78.81 103 GLY A N 1
ATOM 771 C CA . GLY A 1 103 ? 12.138 1.406 0.158 1.00 78.81 103 GLY A CA 1
ATOM 772 C C . GLY A 1 103 ? 11.544 0.058 0.563 1.00 78.81 103 GLY A C 1
ATOM 773 O O . GLY A 1 103 ? 12.106 -1.012 0.305 1.00 78.81 103 GLY A O 1
ATOM 774 N N . ALA A 1 104 ? 10.391 0.115 1.232 1.00 66.69 104 ALA A N 1
ATOM 775 C CA . ALA A 1 104 ? 9.659 -1.077 1.628 1.00 66.69 104 ALA A CA 1
ATOM 776 C C . ALA A 1 104 ? 9.202 -1.873 0.392 1.00 66.69 104 ALA A C 1
ATOM 778 O O . ALA A 1 104 ? 8.607 -1.346 -0.547 1.00 66.69 104 ALA A O 1
ATOM 779 N N . LYS A 1 105 ? 9.406 -3.195 0.414 1.00 69.06 105 LYS A N 1
ATOM 780 C CA . LYS A 1 105 ? 9.023 -4.106 -0.687 1.00 69.06 105 LYS A CA 1
ATOM 781 C C . LYS A 1 105 ? 7.510 -4.383 -0.779 1.00 69.06 105 LYS A C 1
ATOM 783 O O . LYS A 1 105 ? 7.097 -5.352 -1.417 1.00 69.06 105 LYS A O 1
ATOM 788 N N . GLY A 1 106 ? 6.704 -3.568 -0.100 1.00 65.44 106 GLY A N 1
ATOM 789 C CA . GLY A 1 106 ? 5.257 -3.707 0.037 1.00 65.44 106 GLY A CA 1
ATOM 790 C C . GLY A 1 106 ? 4.462 -2.747 -0.849 1.00 65.44 106 GLY A C 1
ATOM 791 O O . GLY A 1 106 ? 5.018 -2.006 -1.657 1.00 65.44 106 GLY A O 1
ATOM 792 N N . LEU A 1 107 ? 3.141 -2.784 -0.678 1.00 68.00 107 LEU A N 1
ATOM 793 C CA . LEU A 1 107 ? 2.171 -1.932 -1.366 1.00 68.00 107 LEU A CA 1
ATOM 794 C C . LEU A 1 107 ? 2.128 -0.546 -0.709 1.00 68.00 107 LEU A C 1
ATOM 796 O O . LEU A 1 107 ? 1.270 -0.280 0.130 1.00 68.00 107 LEU A O 1
ATOM 800 N N . CYS A 1 108 ? 3.096 0.312 -1.027 1.00 80.06 108 CYS A N 1
ATOM 801 C CA . CYS A 1 108 ? 3.110 1.694 -0.554 1.00 80.06 108 CYS A CA 1
ATOM 802 C C . CYS A 1 108 ? 3.021 2.692 -1.714 1.00 80.06 108 CYS A C 1
ATOM 804 O O . CYS A 1 108 ? 3.513 2.451 -2.820 1.00 80.06 108 CYS A O 1
ATOM 806 N N . GLN A 1 109 ? 2.412 3.845 -1.430 1.00 88.00 109 GLN A N 1
ATOM 807 C CA . GLN A 1 109 ? 2.272 4.949 -2.385 1.00 88.00 109 GLN A CA 1
ATOM 808 C C . GLN A 1 109 ? 3.635 5.440 -2.890 1.00 88.00 109 GLN A C 1
ATOM 810 O O . GLN A 1 109 ? 3.794 5.711 -4.076 1.00 88.00 109 GLN A O 1
ATOM 815 N N . GLU A 1 110 ? 4.638 5.476 -2.009 1.00 90.25 110 GLU A N 1
ATOM 816 C CA . GLU A 1 110 ? 6.019 5.826 -2.354 1.00 90.25 110 GLU A CA 1
ATOM 817 C C . GLU A 1 110 ? 6.587 4.898 -3.433 1.00 90.25 110 GLU A C 1
ATOM 819 O O . GLU A 1 110 ? 7.143 5.358 -4.427 1.00 90.25 110 GLU A O 1
ATOM 824 N N . ARG A 1 111 ? 6.390 3.584 -3.296 1.00 90.00 111 ARG A N 1
ATOM 825 C CA . ARG A 1 111 ? 6.853 2.614 -4.289 1.00 90.00 111 ARG A CA 1
ATOM 826 C C . ARG A 1 111 ? 6.132 2.788 -5.619 1.00 90.00 111 ARG A C 1
ATOM 828 O O . ARG A 1 111 ? 6.783 2.729 -6.660 1.00 90.00 111 ARG A O 1
ATOM 835 N N . ALA A 1 112 ? 4.816 3.012 -5.606 1.00 92.19 112 ALA A N 1
ATOM 836 C CA . ALA A 1 112 ? 4.072 3.309 -6.830 1.00 92.19 112 ALA A CA 1
ATOM 837 C C . ALA A 1 112 ? 4.642 4.554 -7.529 1.00 92.19 112 ALA A C 1
ATOM 839 O O . ALA A 1 112 ? 4.931 4.502 -8.724 1.00 92.19 112 ALA A O 1
ATOM 840 N N . PHE A 1 113 ? 4.900 5.621 -6.772 1.00 93.81 113 PHE A N 1
ATOM 841 C CA . PHE A 1 113 ? 5.504 6.849 -7.280 1.00 93.81 113 PHE A CA 1
ATOM 842 C C . PHE A 1 113 ? 6.900 6.611 -7.877 1.00 93.81 113 PHE A C 1
ATOM 844 O O . PHE A 1 113 ? 7.129 6.915 -9.048 1.00 93.81 113 PHE A O 1
ATOM 851 N N . VAL A 1 114 ? 7.812 5.987 -7.125 1.00 94.75 114 VAL A N 1
ATOM 852 C CA . VAL A 1 114 ? 9.185 5.723 -7.584 1.00 94.75 114 VAL A CA 1
ATOM 853 C C . VAL A 1 114 ? 9.217 4.775 -8.779 1.00 94.75 114 VAL A C 1
ATOM 855 O O . VAL A 1 114 ? 9.953 5.019 -9.731 1.00 94.75 114 VAL A O 1
ATOM 858 N N . SER A 1 115 ? 8.375 3.739 -8.796 1.00 95.25 115 SER A N 1
ATOM 859 C CA . SER A 1 115 ? 8.267 2.854 -9.961 1.00 95.25 115 SER A CA 1
ATOM 860 C C . SER A 1 115 ? 7.814 3.596 -11.221 1.00 95.25 115 SER A C 1
ATOM 862 O O . SER A 1 115 ? 8.274 3.271 -12.312 1.00 95.25 115 SER A O 1
ATOM 864 N N . GLY A 1 116 ? 6.965 4.620 -11.076 1.00 96.25 116 GLY A N 1
ATOM 865 C CA . GLY A 1 116 ? 6.567 5.509 -12.163 1.00 96.25 116 GLY A CA 1
ATOM 866 C C . GLY A 1 116 ? 7.735 6.340 -12.685 1.00 96.25 116 GLY A C 1
ATOM 867 O O . GLY A 1 116 ? 7.952 6.381 -13.895 1.00 96.25 116 GLY A O 1
ATOM 868 N N . LEU A 1 117 ? 8.525 6.937 -11.786 1.00 96.81 117 LEU A N 1
ATOM 869 C CA . LEU A 1 117 ? 9.731 7.683 -12.162 1.00 96.81 117 LEU A CA 1
ATOM 870 C C . LEU A 1 117 ? 10.746 6.791 -12.882 1.00 96.81 117 LEU A C 1
ATOM 872 O O . LEU A 1 117 ? 11.255 7.155 -13.939 1.00 96.81 117 LEU A O 1
ATOM 876 N N . GLU A 1 118 ? 11.010 5.598 -12.355 1.00 96.75 118 GLU A N 1
ATOM 877 C CA . GLU A 1 118 ? 11.957 4.653 -12.949 1.00 96.75 118 GLU A CA 1
ATOM 878 C C . GLU A 1 118 ? 11.475 4.103 -14.297 1.00 96.75 118 GLU A C 1
ATOM 880 O O . GLU A 1 118 ? 12.273 3.944 -15.227 1.00 96.75 118 GLU A O 1
ATOM 885 N N . ALA A 1 119 ? 10.173 3.842 -14.436 1.00 96.50 119 ALA A N 1
ATOM 886 C CA . ALA A 1 119 ? 9.568 3.452 -15.704 1.00 96.50 119 ALA A CA 1
ATOM 887 C C . ALA A 1 119 ? 9.668 4.580 -16.740 1.00 96.50 119 ALA A C 1
ATOM 889 O O . ALA A 1 119 ? 10.099 4.325 -17.863 1.00 96.50 119 ALA A O 1
ATOM 890 N N . ALA A 1 120 ? 9.349 5.823 -16.368 1.00 96.19 120 ALA A N 1
ATOM 891 C CA . ALA A 1 120 ? 9.473 6.982 -17.249 1.00 96.19 120 ALA A CA 1
ATOM 892 C C . ALA A 1 120 ? 10.934 7.221 -17.663 1.00 96.19 120 ALA A C 1
ATOM 894 O O . ALA A 1 120 ? 11.228 7.358 -18.849 1.00 96.19 120 ALA A O 1
ATOM 895 N N . ASN A 1 121 ? 11.867 7.174 -16.711 1.00 95.56 121 ASN A N 1
ATOM 896 C CA . ASN A 1 121 ? 13.299 7.281 -16.979 1.00 95.56 121 ASN A CA 1
ATOM 897 C C . ASN A 1 121 ? 13.789 6.181 -17.929 1.00 95.56 121 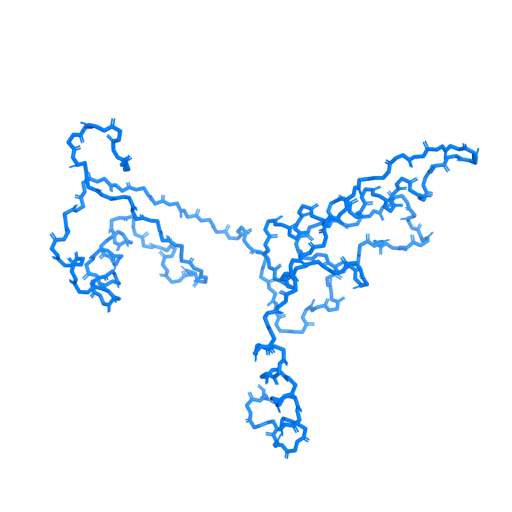ASN A C 1
ATOM 899 O O . ASN A 1 121 ? 14.579 6.454 -18.833 1.00 95.56 121 ASN A O 1
ATOM 903 N N . SER A 1 122 ? 13.337 4.936 -17.739 1.00 94.56 122 SER A N 1
ATOM 904 C CA . SER A 1 122 ? 13.669 3.824 -18.637 1.00 94.56 122 SER A CA 1
ATOM 905 C C . SER A 1 122 ? 13.097 4.040 -20.037 1.00 94.56 122 SER A C 1
ATOM 907 O O . SER A 1 122 ? 13.817 3.883 -21.024 1.00 94.56 122 SER A O 1
ATOM 909 N N . LEU A 1 123 ? 11.832 4.461 -20.127 1.00 94.44 123 LEU A N 1
ATOM 910 C CA . LEU A 1 123 ? 11.170 4.748 -21.393 1.00 94.44 123 LEU A CA 1
ATOM 911 C C . LEU A 1 123 ? 11.943 5.812 -22.173 1.00 94.44 123 LEU A C 1
ATOM 913 O O . LEU A 1 123 ? 12.386 5.528 -23.282 1.00 94.44 123 LEU A O 1
ATOM 917 N N . MET A 1 124 ? 12.211 6.966 -21.558 1.00 93.19 124 MET A N 1
ATOM 918 C CA . MET A 1 124 ? 12.932 8.059 -22.211 1.00 93.19 124 MET A CA 1
ATOM 919 C C . MET A 1 124 ? 14.337 7.641 -22.665 1.00 93.19 124 MET A C 1
ATOM 921 O O . MET A 1 124 ? 14.755 7.978 -23.769 1.00 93.19 124 MET A O 1
ATOM 925 N N . LYS A 1 125 ? 15.065 6.844 -21.869 1.00 90.31 125 LYS A N 1
ATOM 926 C CA . LYS A 1 125 ? 16.367 6.289 -22.289 1.00 90.31 125 LYS A CA 1
ATOM 927 C C . LYS A 1 125 ? 16.255 5.396 -23.524 1.00 90.31 125 LYS A C 1
ATOM 929 O O . LYS A 1 125 ? 17.180 5.379 -24.329 1.00 90.31 125 LYS A O 1
ATOM 934 N N . SER A 1 126 ? 15.170 4.631 -23.632 1.00 87.56 126 SER A N 1
ATOM 935 C CA . SER A 1 126 ? 14.959 3.657 -24.707 1.00 87.56 126 SER A CA 1
ATOM 936 C C . SER A 1 126 ? 14.357 4.242 -25.986 1.00 87.56 126 SER A C 1
ATOM 938 O O . SER A 1 126 ? 14.483 3.616 -27.034 1.00 87.56 126 SER A O 1
ATOM 940 N N . THR A 1 127 ? 13.714 5.411 -25.913 1.00 86.12 127 THR A N 1
ATOM 941 C CA . THR A 1 127 ? 13.009 6.026 -27.050 1.00 86.12 127 THR A CA 1
ATOM 942 C C . THR A 1 127 ? 13.640 7.316 -27.556 1.00 86.12 127 THR A C 1
ATOM 944 O O . THR A 1 127 ? 13.154 7.847 -28.546 1.00 86.12 127 THR A O 1
ATOM 947 N N . LYS A 1 128 ? 14.669 7.841 -26.884 1.00 84.50 128 LYS A N 1
ATOM 948 C CA . LYS A 1 128 ? 15.341 9.067 -27.322 1.00 84.50 128 LYS A CA 1
ATOM 949 C C . LYS A 1 128 ? 16.061 8.893 -28.657 1.00 84.50 128 LYS A C 1
ATOM 951 O O . LYS A 1 128 ? 16.613 7.823 -28.939 1.00 84.50 128 LYS A O 1
ATOM 956 N N . ASP A 1 129 ? 16.148 9.979 -29.410 1.00 84.19 129 ASP A N 1
ATOM 957 C CA . ASP A 1 129 ? 16.941 10.014 -30.633 1.00 84.19 129 ASP A C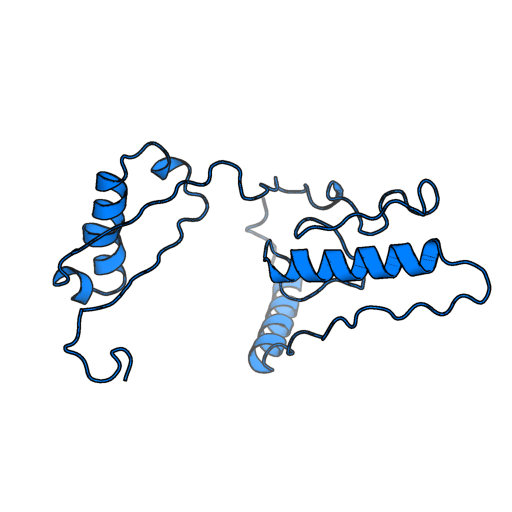A 1
ATOM 958 C C . ASP A 1 129 ? 18.449 10.084 -30.331 1.00 84.19 129 ASP A C 1
ATOM 960 O O . ASP A 1 129 ? 18.904 10.463 -29.242 1.00 84.19 129 ASP A O 1
ATOM 964 N N . GLN A 1 130 ? 19.274 9.700 -31.311 1.00 77.00 130 GLN A N 1
ATOM 965 C CA . GLN A 1 130 ? 20.727 9.819 -31.179 1.00 77.00 130 GLN A CA 1
ATOM 966 C C . GLN A 1 130 ? 21.128 11.289 -30.999 1.00 77.00 130 GLN A C 1
ATOM 968 O O . GLN A 1 130 ? 20.865 12.127 -31.855 1.00 77.00 130 GLN A O 1
ATOM 973 N N . GLY A 1 131 ? 21.806 11.589 -29.888 1.00 76.50 131 GLY A N 1
ATOM 974 C CA . GLY A 1 131 ? 22.253 12.944 -29.549 1.00 76.50 131 GLY A CA 1
ATOM 975 C C . GLY A 1 131 ? 21.257 13.751 -28.713 1.00 76.50 131 GLY A C 1
ATOM 976 O O . GLY A 1 131 ? 21.620 14.816 -28.221 1.00 76.50 131 GLY A O 1
ATOM 977 N N . GLU A 1 132 ? 20.049 13.234 -28.478 1.00 86.25 132 GLU A N 1
ATOM 978 C CA . GLU A 1 132 ? 19.079 13.877 -27.598 1.00 86.25 132 GLU A CA 1
ATOM 979 C C . GLU A 1 132 ? 19.519 13.753 -26.127 1.00 86.25 132 GLU A C 1
ATOM 981 O O . GLU A 1 132 ? 19.833 12.663 -25.610 1.00 86.25 132 GLU A O 1
ATOM 986 N N . ILE A 1 133 ? 19.580 14.904 -25.455 1.00 83.12 133 ILE A N 1
ATOM 987 C CA . ILE A 1 133 ? 19.851 15.004 -24.022 1.00 83.12 133 ILE A CA 1
ATOM 988 C C . ILE A 1 133 ? 18.506 14.970 -23.308 1.00 83.12 133 ILE A C 1
ATOM 990 O O . ILE A 1 133 ? 17.686 15.866 -23.470 1.00 83.12 133 ILE A O 1
ATOM 994 N N . VAL A 1 134 ? 18.311 13.936 -22.496 1.00 86.25 134 VAL A N 1
ATOM 995 C CA . VAL A 1 134 ? 17.131 13.785 -21.649 1.00 86.25 134 VAL A CA 1
ATOM 996 C C . VAL A 1 134 ? 17.551 14.008 -20.206 1.00 86.25 134 VAL A C 1
ATOM 998 O O . VAL A 1 134 ? 18.445 13.320 -19.705 1.00 86.25 134 VAL A O 1
ATOM 1001 N N . GLU A 1 135 ? 16.886 14.941 -19.536 1.00 91.06 135 GLU A N 1
ATOM 1002 C CA . GLU A 1 135 ? 16.983 15.088 -18.090 1.00 91.06 135 GLU A CA 1
ATOM 1003 C C . GLU A 1 135 ? 16.103 14.034 -17.413 1.00 91.06 135 GLU A C 1
ATOM 1005 O O . GLU A 1 135 ? 14.907 13.922 -17.677 1.00 91.06 135 GLU A O 1
ATOM 1010 N N . LEU A 1 136 ? 16.719 13.211 -16.569 1.00 94.25 136 LEU A N 1
ATOM 1011 C CA . LEU A 1 136 ? 16.038 12.119 -15.885 1.00 94.25 136 LEU A CA 1
ATOM 1012 C C . LEU A 1 136 ? 15.601 12.574 -14.501 1.00 94.25 136 LEU A C 1
ATOM 1014 O O . LEU A 1 136 ? 16.358 13.240 -13.795 1.00 94.25 136 LEU A O 1
ATOM 1018 N N . ALA A 1 137 ? 14.416 12.138 -14.084 1.00 94.94 137 ALA A N 1
ATOM 1019 C CA . ALA A 1 137 ? 13.949 12.389 -12.733 1.00 94.94 137 ALA A CA 1
ATOM 1020 C C . ALA A 1 137 ? 14.877 11.701 -11.723 1.00 94.94 137 ALA A C 1
ATOM 1022 O O . ALA A 1 137 ? 15.185 10.512 -11.854 1.00 94.94 137 ALA A O 1
ATOM 1023 N N . GLN A 1 138 ? 15.311 12.438 -10.705 1.00 94.56 138 GLN A N 1
ATOM 1024 C CA . GLN A 1 138 ? 16.125 11.881 -9.634 1.00 94.56 138 GLN A CA 1
ATOM 1025 C C . GLN A 1 138 ? 15.255 11.062 -8.674 1.00 94.56 138 GLN A C 1
ATOM 1027 O O . GLN A 1 138 ? 14.261 11.557 -8.147 1.00 94.56 138 GLN A O 1
ATOM 1032 N N . VAL A 1 139 ? 15.674 9.827 -8.396 1.00 92.94 139 VAL A N 1
ATOM 1033 C CA . VAL A 1 139 ? 15.117 9.009 -7.313 1.00 92.94 139 VAL A CA 1
ATOM 1034 C C . VAL A 1 139 ? 16.040 9.134 -6.107 1.00 92.94 139 VAL A C 1
ATOM 1036 O O . VAL A 1 139 ? 17.193 8.700 -6.144 1.00 92.94 139 VAL A O 1
ATOM 1039 N N . LEU A 1 140 ? 15.551 9.779 -5.049 1.00 91.06 140 LEU A N 1
ATOM 1040 C CA . LEU A 1 140 ? 16.300 9.944 -3.804 1.00 91.06 140 LEU A CA 1
ATOM 1041 C C . LEU A 1 140 ? 16.323 8.619 -3.042 1.00 91.06 140 LEU A C 1
ATOM 1043 O O . LEU A 1 140 ? 15.272 8.002 -2.944 1.00 91.06 140 LEU A O 1
ATOM 1047 N N . PRO A 1 141 ? 17.465 8.168 -2.496 1.00 88.00 141 PRO A N 1
ATOM 1048 C CA . PRO A 1 141 ? 17.526 6.919 -1.745 1.00 88.00 141 PRO A CA 1
ATOM 1049 C C . PRO A 1 141 ? 16.774 7.022 -0.413 1.00 88.00 141 PRO A C 1
ATOM 1051 O O . PRO A 1 141 ? 16.771 8.070 0.235 1.00 88.00 141 PRO A O 1
ATOM 1054 N N . VAL A 1 142 ? 16.194 5.903 0.030 1.00 87.19 142 VAL A N 1
ATOM 1055 C CA . VAL A 1 142 ? 15.627 5.807 1.382 1.00 87.19 142 VAL A CA 1
ATOM 1056 C C . VAL A 1 142 ? 16.755 5.831 2.408 1.00 87.19 142 VAL A C 1
ATOM 1058 O O . VAL A 1 142 ? 17.851 5.320 2.164 1.00 87.19 142 VAL A O 1
ATOM 1061 N N . ARG A 1 143 ? 16.475 6.418 3.575 1.00 88.50 143 ARG A N 1
ATOM 1062 C CA . ARG A 1 143 ? 17.368 6.366 4.733 1.00 88.50 143 ARG A CA 1
ATOM 1063 C C . ARG A 1 143 ? 17.709 4.912 5.058 1.00 88.50 143 ARG A C 1
ATOM 1065 O O . ARG A 1 143 ? 16.829 4.057 5.078 1.00 88.50 143 ARG A O 1
ATOM 1072 N N . GLU A 1 144 ? 18.973 4.654 5.359 1.00 87.62 144 GLU A N 1
ATOM 1073 C CA . GLU A 1 144 ? 19.379 3.324 5.792 1.00 87.62 144 GLU A CA 1
ATOM 1074 C C . GLU A 1 144 ? 18.700 2.907 7.103 1.00 87.62 144 GLU A C 1
ATOM 1076 O O . GLU A 1 144 ? 18.457 3.736 7.986 1.00 87.62 144 GLU A O 1
ATOM 1081 N N . ASP A 1 145 ? 18.462 1.600 7.233 1.00 88.94 145 ASP A N 1
ATOM 1082 C CA . ASP A 1 145 ? 18.014 0.994 8.485 1.00 88.94 145 ASP A CA 1
ATOM 1083 C C . ASP A 1 145 ? 19.014 1.259 9.621 1.00 88.94 145 ASP A C 1
ATOM 1085 O O . ASP A 1 145 ? 20.230 1.351 9.412 1.00 88.94 145 ASP A O 1
ATOM 1089 N N . GLU A 1 146 ? 18.517 1.314 10.854 1.00 93.38 146 GLU A N 1
ATOM 1090 C CA . GLU A 1 146 ? 19.357 1.519 12.024 1.00 93.38 146 GLU A CA 1
ATOM 1091 C C . GLU A 1 146 ? 20.333 0.349 12.247 1.00 93.38 146 GLU A C 1
ATOM 1093 O O . GLU A 1 146 ? 20.027 -0.820 11.991 1.00 93.38 146 GLU A O 1
ATOM 1098 N N . ALA A 1 147 ? 21.519 0.645 12.790 1.00 95.69 147 ALA A N 1
ATOM 1099 C CA . ALA A 1 147 ? 22.588 -0.341 12.969 1.00 95.69 147 ALA A CA 1
ATOM 1100 C C . ALA A 1 147 ? 22.145 -1.564 13.794 1.00 95.69 147 ALA A C 1
ATOM 1102 O O . ALA A 1 147 ? 22.451 -2.702 13.433 1.00 95.69 147 ALA A O 1
ATOM 1103 N N . GLN A 1 148 ? 21.371 -1.347 14.862 1.00 95.88 148 GLN A N 1
ATOM 1104 C CA . GLN A 1 148 ? 20.827 -2.426 15.689 1.00 95.88 148 GLN A CA 1
ATOM 1105 C C . GLN A 1 148 ? 19.877 -3.349 14.914 1.00 95.88 148 GLN A C 1
ATOM 1107 O O . GLN A 1 148 ? 19.880 -4.560 15.139 1.00 95.88 148 GLN A O 1
ATOM 1112 N N . PHE A 1 149 ? 19.100 -2.805 13.974 1.00 93.00 149 PHE A N 1
ATOM 1113 C CA . PHE A 1 149 ? 18.208 -3.600 13.139 1.00 93.00 149 PHE A CA 1
ATOM 1114 C C . PHE A 1 149 ? 19.009 -4.450 12.150 1.00 93.00 149 PHE A C 1
ATOM 1116 O O . PHE A 1 149 ? 18.797 -5.662 12.075 1.00 93.00 149 PHE A O 1
ATOM 1123 N N . LYS A 1 150 ? 19.985 -3.847 11.455 1.00 94.19 150 LYS A N 1
ATOM 1124 C CA . LYS A 1 150 ? 20.870 -4.565 10.522 1.00 94.19 150 LYS A CA 1
ATOM 1125 C C . LYS A 1 150 ? 21.585 -5.733 11.209 1.00 94.19 150 LYS A C 1
ATOM 1127 O O . LYS A 1 150 ? 21.535 -6.857 10.707 1.00 94.19 150 LYS A O 1
ATOM 1132 N N . LEU A 1 151 ? 22.151 -5.497 12.396 1.00 95.69 151 LEU A N 1
ATOM 1133 C CA . LEU A 1 151 ? 22.792 -6.537 13.204 1.00 95.69 151 LEU A CA 1
ATOM 1134 C C . LEU A 1 151 ? 21.807 -7.651 13.589 1.00 95.69 151 LEU A C 1
ATOM 1136 O O . LEU A 1 151 ? 22.116 -8.834 13.449 1.00 95.69 151 LEU A O 1
ATOM 1140 N N . GLY A 1 152 ? 20.598 -7.292 14.030 1.00 95.50 152 GLY A N 1
ATOM 1141 C CA . GLY A 1 152 ? 19.551 -8.263 14.352 1.00 95.50 152 GLY A CA 1
ATOM 1142 C C . GLY A 1 152 ? 19.178 -9.150 13.160 1.00 95.50 152 GLY A C 1
ATOM 1143 O O . GLY A 1 152 ? 19.061 -10.369 13.304 1.00 95.50 152 GLY A O 1
ATOM 1144 N N . VAL A 1 153 ? 19.055 -8.570 11.961 1.00 91.62 153 VAL A N 1
ATOM 1145 C CA . VAL A 1 153 ? 18.790 -9.311 10.717 1.00 91.62 153 VAL A CA 1
ATOM 1146 C C . VAL A 1 153 ? 19.931 -10.272 10.379 1.00 91.62 153 VAL A C 1
ATOM 1148 O O . VAL A 1 153 ? 19.670 -11.408 9.977 1.00 91.62 153 VAL A O 1
ATOM 1151 N N . GLU A 1 154 ? 21.185 -9.848 10.527 1.00 95.06 154 GLU A N 1
ATOM 1152 C CA . GLU A 1 154 ? 22.358 -10.697 10.286 1.00 95.06 154 GLU A CA 1
ATOM 1153 C C . GLU A 1 154 ? 22.416 -11.887 11.246 1.00 95.06 154 GLU A C 1
ATOM 1155 O O . GLU A 1 154 ? 22.560 -13.029 10.798 1.00 95.06 154 GLU A O 1
ATOM 1160 N N . ILE A 1 155 ? 22.213 -11.642 12.545 1.00 95.31 155 ILE A N 1
ATOM 1161 C CA . ILE A 1 155 ? 22.149 -12.692 13.567 1.00 95.31 155 ILE A CA 1
ATOM 1162 C C . ILE A 1 155 ? 21.010 -13.663 13.246 1.00 95.31 155 ILE A C 1
ATOM 1164 O O . ILE A 1 155 ? 21.229 -14.874 13.193 1.00 95.31 155 ILE A O 1
ATOM 1168 N N . ASN A 1 156 ? 19.810 -13.151 12.955 1.00 92.12 156 ASN A N 1
ATOM 1169 C CA . ASN A 1 156 ? 18.664 -13.983 12.601 1.00 92.12 156 ASN A CA 1
ATOM 1170 C C . ASN A 1 156 ? 18.956 -14.855 11.369 1.00 92.12 156 ASN A C 1
ATOM 1172 O O . ASN A 1 156 ? 18.700 -16.057 11.385 1.00 92.12 156 ASN A O 1
ATOM 1176 N N . LYS A 1 157 ? 19.563 -14.297 10.312 1.00 90.44 157 LYS A N 1
ATOM 1177 C CA . LYS A 1 157 ? 19.979 -15.076 9.132 1.00 90.44 157 LYS A CA 1
ATOM 1178 C C . LYS A 1 157 ? 20.983 -16.173 9.494 1.00 90.44 157 LYS A C 1
ATOM 1180 O O . LYS A 1 157 ? 20.885 -17.267 8.944 1.00 90.44 157 LYS A O 1
ATOM 1185 N N . ALA A 1 158 ? 21.935 -15.906 10.387 1.00 92.75 158 ALA A N 1
ATOM 1186 C CA . ALA A 1 158 ? 22.915 -16.896 10.831 1.00 92.75 158 ALA A CA 1
ATOM 1187 C C . ALA A 1 158 ? 22.266 -18.038 11.633 1.00 92.75 158 ALA A C 1
ATOM 1189 O O . ALA A 1 158 ? 22.566 -19.209 11.393 1.00 92.75 158 ALA A O 1
ATOM 1190 N N . VAL A 1 159 ? 21.325 -17.716 12.523 1.00 91.12 159 VAL A N 1
ATOM 1191 C CA . VAL A 1 159 ? 20.556 -18.704 13.294 1.00 91.12 159 VAL A CA 1
ATOM 1192 C C . VAL A 1 159 ? 19.681 -19.549 12.365 1.00 91.12 159 VAL A C 1
ATOM 1194 O O . VAL A 1 159 ? 19.765 -20.777 12.375 1.00 91.12 159 VAL A O 1
ATOM 1197 N N . MET A 1 160 ? 18.907 -18.909 11.485 1.00 87.88 160 MET A N 1
ATOM 1198 C CA . MET A 1 160 ? 17.963 -19.580 10.581 1.00 87.88 160 MET A CA 1
ATOM 1199 C C . MET A 1 160 ? 18.625 -20.451 9.502 1.00 87.88 160 MET A C 1
ATOM 1201 O O . MET A 1 160 ? 17.929 -21.218 8.842 1.00 87.88 160 MET A O 1
ATOM 1205 N N . LYS A 1 161 ? 19.950 -20.368 9.309 1.00 87.88 161 LYS A N 1
ATOM 1206 C CA . LYS A 1 161 ? 20.705 -21.342 8.495 1.00 87.88 161 LYS A CA 1
ATOM 1207 C C . LYS A 1 161 ? 20.800 -22.717 9.161 1.00 87.88 161 LYS A C 1
ATOM 1209 O O . LYS A 1 161 ? 20.912 -23.712 8.456 1.00 87.88 161 LYS A O 1
ATOM 1214 N N . ASN A 1 162 ? 20.788 -22.758 10.492 1.00 87.62 162 ASN A N 1
ATOM 1215 C CA . ASN A 1 162 ? 21.030 -23.965 11.284 1.00 87.62 162 ASN A CA 1
ATOM 1216 C C . ASN A 1 162 ? 19.756 -24.497 11.953 1.00 87.62 162 ASN A C 1
ATOM 1218 O O . ASN A 1 162 ? 19.679 -25.675 12.290 1.00 87.62 162 ASN A O 1
ATOM 1222 N N . VAL A 1 163 ? 18.748 -23.642 12.140 1.00 82.31 163 VAL A N 1
ATOM 1223 C CA . VAL A 1 163 ? 17.446 -24.044 12.678 1.00 82.31 163 VAL A CA 1
ATOM 1224 C C . VAL A 1 163 ? 16.568 -24.565 11.531 1.00 82.31 163 VAL A C 1
ATOM 1226 O O . VAL A 1 163 ? 16.369 -23.841 10.551 1.00 82.31 163 VAL A O 1
ATOM 1229 N N . PRO A 1 164 ? 16.014 -25.792 11.622 1.00 71.44 164 PRO A N 1
ATOM 1230 C CA . PRO A 1 164 ? 15.090 -26.309 10.617 1.00 71.44 164 PRO A CA 1
ATOM 1231 C C . PRO A 1 164 ? 13.923 -25.337 10.429 1.00 71.44 164 PRO A C 1
ATOM 1233 O O . PRO A 1 164 ? 13.416 -24.790 11.400 1.00 71.44 164 PRO A O 1
ATOM 1236 N N . ARG A 1 165 ? 13.446 -25.116 9.203 1.00 69.56 165 ARG A N 1
ATOM 1237 C CA . ARG A 1 165 ? 12.247 -24.293 8.974 1.00 69.56 165 ARG A CA 1
ATOM 1238 C C . ARG A 1 165 ? 10.993 -25.086 9.342 1.00 69.56 165 ARG A C 1
ATOM 1240 O O . ARG A 1 165 ? 10.340 -25.654 8.479 1.00 69.56 165 ARG A O 1
ATOM 1247 N N . PHE A 1 166 ? 10.661 -25.132 10.627 1.00 62.78 166 PHE A N 1
ATOM 1248 C CA . PHE A 1 166 ? 9.518 -25.905 11.124 1.00 62.78 166 PHE A CA 1
ATOM 1249 C C . PHE A 1 166 ? 8.148 -25.242 10.876 1.00 62.78 166 PHE A C 1
ATOM 1251 O O . PHE A 1 166 ? 7.131 -25.917 10.986 1.00 62.78 166 PHE A O 1
ATOM 1258 N N . TRP A 1 167 ? 8.118 -23.962 10.479 1.00 55.12 167 TRP A N 1
ATOM 1259 C CA . TRP A 1 167 ? 6.885 -23.180 10.257 1.00 55.12 167 TRP A CA 1
ATOM 1260 C C . TRP A 1 167 ? 6.543 -22.894 8.791 1.00 55.12 167 TRP A C 1
ATOM 1262 O O . TRP A 1 167 ? 5.557 -22.217 8.523 1.00 55.12 167 TRP A O 1
ATOM 1272 N N . VAL A 1 168 ? 7.351 -23.360 7.837 1.00 48.34 168 VAL A N 1
ATOM 1273 C CA . VAL A 1 168 ? 7.070 -23.168 6.407 1.00 48.34 168 VAL A CA 1
ATOM 1274 C C . VAL A 1 168 ? 6.594 -24.508 5.852 1.00 48.34 168 VAL A C 1
ATOM 1276 O O . VAL A 1 168 ? 7.389 -25.280 5.319 1.00 48.34 168 VAL A O 1
ATOM 1279 N N . ARG A 1 169 ? 5.316 -24.815 6.076 1.00 38.34 169 ARG A N 1
ATOM 1280 C CA . ARG A 1 169 ? 4.569 -25.822 5.316 1.00 38.34 169 ARG A CA 1
ATOM 1281 C C . ARG A 1 169 ? 3.571 -25.108 4.427 1.00 38.34 169 ARG A C 1
ATOM 1283 O O . ARG A 1 169 ? 2.943 -24.155 4.937 1.00 38.34 169 ARG A O 1
#

Solvent-accessible surface area (backbone atoms only — not comparable to full-atom values): 11060 Å² total; per-residue (Å²): 114,102,53,81,86,55,81,84,92,75,82,90,84,86,86,84,75,77,90,40,74,88,56,70,82,53,53,68,64,57,52,50,44,47,44,52,71,45,50,43,24,70,76,43,63,72,41,68,74,59,78,87,88,79,88,88,81,85,85,71,84,81,74,64,89,84,76,59,93,81,45,70,81,77,38,52,38,26,54,48,65,38,87,82,35,57,88,42,57,32,58,34,40,70,40,42,51,72,92,67,62,55,77,68,96,49,90,39,71,65,31,24,51,50,30,39,50,53,23,50,43,50,35,53,70,66,68,56,58,95,88,63,85,77,90,65,78,85,81,79,80,67,82,78,78,55,70,71,56,56,51,50,52,52,52,50,54,60,51,58,73,75,47,78,75,85,82,75,125

pLDDT: mean 88.69, std 9.6, range [38.34, 97.69]

Secondary structure (DSSP, 8-state):
-TTTTS-----------TT-TTTTTS-HHHHHHIIIIIIHHHHSGGGGGPPP--------TT-SPP--TTTTTTSPBTTTTGGGSTT----STTSB-GGG--S-SSS-HHHHHHHHHHHHHHHHHHHPPTT---PPPP-PPPPPPPHHHHHHHHHHHHHHTTS--TT--

Foldseek 3Di:
DVVPPDDPPDDDDDDDDPPCPVVLPDDPVVVVCCVQVPVVCVVPVCSNVDDDPDDDDDDDPPPDDDDDPPCLVVQAEQCGVPPVCQQDGDAALRHHDDVQDADDNGRDPLRRVSSVQVSVQSNCVSPDDVPDDDDGDDDDHDDDDDPVVVVVVVVVVVVPVPDPPPPDD

Radius of gyration: 23.22 Å; Cα contacts (8 Å, |Δi|>4): 123; chains: 1; bounding box: 46×56×60 Å